Protein AF-A0A3D5EKZ2-F1 (afdb_monomer)

Mean predicted aligned error: 5.84 Å

Foldseek 3Di:
DQDWDKDWAKKWFDWPPDIDIDGDDPDDDDQDDDPPPCSVVVVQLVCVLQLHALVSRPDVCCVVTTFWMKIWMQTRNWIKIWIGGRDRPGQWIWIFRDDPVCVVVTHTQTAGSDQPDDGPNGHSQVVSCVSSVHDWDWAFPDPPDPPGDIDTDGPVD

Radius of gyration: 16.67 Å; Cα contacts (8 Å, |Δi|>4): 281; chains: 1; bounding box: 39×38×53 Å

Nearest PDB structures (foldseek):
  5h66-assembly1_A  TM=5.612E-01  e=6.211E-02  Bacillus subtilis subsp. subtilis str. 168
  5h67-assembly1_A  TM=4.669E-01  e=2.256E-02  Bacillus subtilis subsp. subtilis str. 168

pLDDT: mean 88.35, std 11.09, range [52.12, 98.62]

Secondary structure (DSSP, 8-state):
-----EEEEEEEEEESS-EEEEE--SS------STTSSHHHHHHHHHHHTT--GGG---HHHHHHEEEEEEEEEETTEEEEEEEESSTT--EEEEESS-GGGGGGSPPEEEESSTT---TT-BHHHHHHHHTT----EEES-SS-TTPPEEEPPTT-

Sequence (157 aa):
MNKIKMEFKKLIIVGVEREYRCTFESGLNLIWGDLDSGKSSILNLIDFALGGKFGDLDNDEIKLYGRSVVLEVSINQKVITLNRVLGDKVNLIKVYECSYANINDHYPLLCSASSEGQEPDGWVSDILLDYLDIPKVKLKQSKYKDDSNSSRLSFRD

Solvent-accessible surface area (backbone atoms only — not comparable to full-atom values): 9225 Å² total; per-residue (Å²): 130,86,77,74,46,76,42,69,40,34,44,34,38,39,34,83,90,52,74,49,78,47,78,48,66,93,77,92,76,86,87,81,77,62,90,90,67,52,66,68,52,55,57,40,49,53,42,32,56,67,38,45,62,50,86,69,56,91,47,68,64,54,70,73,40,39,46,27,40,33,40,27,31,36,39,68,94,43,46,33,20,32,39,25,58,61,50,83,88,55,54,59,31,36,40,30,88,34,51,73,93,48,51,91,84,49,81,57,46,44,12,6,37,45,88,84,49,82,36,90,63,35,32,43,35,60,56,54,26,56,66,54,74,45,85,90,50,72,44,61,75,40,97,85,46,92,88,40,62,65,48,67,67,50,74,89,109

Structure (mmCIF, N/CA/C/O backbone):
data_AF-A0A3D5EKZ2-F1
#
_entry.id   AF-A0A3D5EKZ2-F1
#
loop_
_atom_site.group_PDB
_atom_site.id
_atom_site.type_symbol
_atom_site.label_atom_id
_atom_site.label_alt_id
_atom_site.label_comp_id
_atom_site.label_asym_id
_atom_site.label_entity_id
_atom_site.label_seq_id
_atom_site.pdbx_PDB_ins_code
_atom_site.Cartn_x
_atom_site.Cartn_y
_atom_site.Cartn_z
_atom_site.occupancy
_atom_site.B_iso_or_equiv
_atom_site.auth_seq_id
_atom_site.auth_comp_id
_atom_site.auth_asym_id
_atom_site.auth_atom_id
_atom_site.pdbx_PDB_model_num
ATOM 1 N N . MET A 1 1 ? -13.265 -17.521 17.621 1.00 52.12 1 MET A N 1
ATOM 2 C CA . MET A 1 1 ? -12.776 -16.201 17.166 1.00 52.12 1 MET A CA 1
ATOM 3 C C . MET A 1 1 ? -12.236 -16.362 15.763 1.00 52.12 1 MET A C 1
ATOM 5 O O . MET A 1 1 ? -11.369 -17.209 15.576 1.00 52.12 1 MET A O 1
ATOM 9 N N . ASN A 1 2 ? -12.747 -15.604 14.791 1.00 59.41 2 ASN A N 1
ATOM 10 C CA . ASN A 1 2 ? -12.052 -15.484 13.512 1.00 59.41 2 ASN A CA 1
ATOM 11 C C . ASN A 1 2 ? -10.695 -14.832 13.777 1.00 59.41 2 ASN A C 1
ATOM 13 O O . ASN A 1 2 ? -10.603 -13.851 14.513 1.00 59.41 2 ASN A O 1
ATOM 17 N N . LYS A 1 3 ? -9.632 -15.422 13.236 1.00 77.38 3 LYS A N 1
ATOM 18 C CA . LYS A 1 3 ? -8.294 -14.852 13.346 1.00 77.38 3 LYS A CA 1
ATOM 19 C C . LYS A 1 3 ? -8.220 -13.671 12.382 1.00 77.38 3 LYS A C 1
ATOM 21 O O . LYS A 1 3 ? -8.226 -13.896 11.175 1.00 77.38 3 LYS A O 1
ATOM 26 N N . ILE A 1 4 ? -8.161 -12.452 12.920 1.00 87.12 4 ILE A N 1
ATOM 27 C CA . ILE A 1 4 ? -7.915 -11.234 12.140 1.00 87.12 4 ILE A CA 1
ATOM 28 C C . ILE A 1 4 ? -6.600 -11.426 11.385 1.00 87.12 4 ILE A C 1
ATOM 30 O O . ILE A 1 4 ? -5.577 -11.776 11.985 1.00 87.12 4 ILE A O 1
ATOM 34 N N . LYS A 1 5 ? -6.642 -11.279 10.061 1.00 91.75 5 LYS A N 1
ATOM 35 C CA . LYS A 1 5 ? -5.491 -11.564 9.207 1.00 91.75 5 LYS A CA 1
ATOM 36 C C . LYS A 1 5 ? -5.468 -10.646 7.995 1.00 91.75 5 LYS A C 1
ATOM 38 O O . LYS A 1 5 ? -6.464 -10.523 7.287 1.00 91.75 5 LYS A O 1
ATOM 43 N N . MET A 1 6 ? -4.292 -10.096 7.727 1.00 94.00 6 MET A N 1
ATOM 44 C CA . MET A 1 6 ? -3.948 -9.436 6.477 1.00 94.00 6 MET A CA 1
ATOM 45 C C . MET A 1 6 ? -2.747 -10.147 5.858 1.00 94.00 6 MET A C 1
ATOM 47 O O . MET A 1 6 ? -1.789 -10.478 6.555 1.00 94.00 6 MET A O 1
ATOM 51 N N . GLU A 1 7 ? -2.804 -10.399 4.557 1.00 95.62 7 GLU A N 1
ATOM 52 C CA . GLU A 1 7 ? -1.692 -10.926 3.771 1.00 95.62 7 GLU A CA 1
ATOM 53 C C . GLU A 1 7 ? -1.420 -9.997 2.596 1.00 95.62 7 GLU A C 1
ATOM 55 O O . GLU A 1 7 ? -2.323 -9.714 1.810 1.00 95.62 7 GLU A O 1
ATOM 60 N N . PHE A 1 8 ? -0.171 -9.575 2.429 1.00 97.06 8 PHE A N 1
ATOM 61 C CA . PHE A 1 8 ? 0.271 -8.959 1.183 1.00 97.06 8 PHE A CA 1
ATOM 62 C C . PHE A 1 8 ? 0.244 -10.008 0.068 1.00 97.06 8 PHE A C 1
ATOM 64 O O . PHE A 1 8 ? 0.589 -11.166 0.301 1.00 97.06 8 PHE A O 1
ATOM 71 N N . LYS A 1 9 ? -0.205 -9.619 -1.128 1.00 97.50 9 LYS A N 1
ATOM 72 C CA . LYS A 1 9 ? -0.252 -10.491 -2.311 1.00 97.50 9 LYS A CA 1
ATOM 73 C C . LYS A 1 9 ? 0.642 -9.966 -3.416 1.00 97.50 9 LYS A C 1
ATOM 75 O O . LYS A 1 9 ? 1.444 -10.721 -3.960 1.00 97.50 9 LYS A O 1
ATOM 80 N N . LYS A 1 10 ? 0.535 -8.674 -3.735 1.00 97.88 10 LYS A N 1
ATOM 81 C CA . LYS A 1 10 ? 1.352 -8.040 -4.774 1.00 97.88 10 LYS A CA 1
ATOM 82 C C . LYS A 1 10 ? 1.668 -6.595 -4.425 1.00 97.88 10 LYS A C 1
ATOM 84 O O . LYS A 1 10 ? 0.785 -5.865 -3.991 1.00 97.88 10 LYS A O 1
ATOM 89 N N . LEU A 1 11 ? 2.897 -6.184 -4.697 1.00 97.81 11 LEU A N 1
ATOM 90 C CA . LEU A 1 11 ? 3.302 -4.790 -4.805 1.00 97.81 11 LEU A CA 1
ATOM 91 C C . LEU A 1 11 ? 3.663 -4.518 -6.266 1.00 97.81 11 LEU A C 1
ATOM 93 O O . LEU A 1 11 ? 4.457 -5.252 -6.855 1.00 97.81 11 LEU A O 1
ATOM 97 N N . ILE A 1 12 ? 3.080 -3.482 -6.856 1.00 97.56 12 ILE A N 1
ATOM 98 C CA . ILE A 1 12 ? 3.304 -3.111 -8.251 1.00 97.56 12 ILE A CA 1
ATOM 99 C C . ILE A 1 12 ? 3.663 -1.633 -8.309 1.00 97.56 12 ILE A C 1
ATOM 101 O O . ILE A 1 12 ? 2.935 -0.790 -7.795 1.00 97.56 12 ILE A O 1
ATOM 105 N N . ILE A 1 13 ? 4.776 -1.315 -8.955 1.00 95.69 13 ILE A N 1
ATOM 106 C CA . ILE A 1 13 ? 5.150 0.056 -9.289 1.00 95.69 13 ILE A CA 1
ATOM 107 C C . ILE A 1 13 ? 4.781 0.255 -10.751 1.00 95.69 13 ILE A C 1
ATOM 109 O O . ILE A 1 13 ? 5.370 -0.371 -11.634 1.00 95.69 13 ILE A O 1
ATOM 113 N N . VAL A 1 14 ? 3.803 1.115 -11.005 1.00 95.75 14 VAL A N 1
ATOM 114 C CA . VAL A 1 14 ? 3.438 1.527 -12.359 1.00 95.75 14 VAL A CA 1
ATOM 115 C C . VAL A 1 14 ? 4.367 2.671 -12.738 1.00 95.75 14 VAL A C 1
ATOM 117 O O . VAL A 1 14 ? 4.266 3.770 -12.186 1.00 95.75 14 VAL A O 1
ATOM 120 N N . GLY A 1 15 ? 5.324 2.392 -13.620 1.00 92.50 15 GLY A N 1
ATOM 121 C CA . GLY A 1 15 ? 6.253 3.380 -14.154 1.00 92.50 15 GLY A CA 1
ATOM 122 C C . GLY A 1 15 ? 5.761 4.004 -15.459 1.00 92.50 15 GLY A C 1
ATOM 123 O O . GLY A 1 15 ? 4.681 3.691 -15.951 1.00 92.50 15 GLY A O 1
ATOM 124 N N . VAL A 1 16 ? 6.578 4.887 -16.038 1.00 88.44 16 VAL A N 1
ATOM 125 C CA . VAL A 1 16 ? 6.303 5.507 -17.351 1.00 88.44 16 VAL A CA 1
ATOM 126 C C . VAL A 1 16 ? 6.214 4.472 -18.472 1.00 88.44 16 VAL A C 1
ATOM 128 O O . VAL A 1 16 ? 5.306 4.536 -19.292 1.00 88.44 16 VAL A O 1
ATOM 131 N N . GLU A 1 17 ? 7.171 3.546 -18.518 1.00 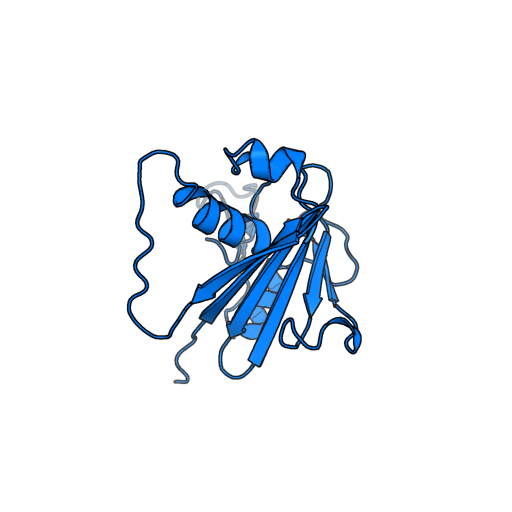88.06 17 GLU A N 1
ATOM 132 C CA . GLU A 1 17 ? 7.337 2.622 -19.650 1.00 88.06 17 GLU A CA 1
ATOM 133 C C . GLU A 1 17 ? 6.938 1.185 -19.317 1.00 88.06 17 GLU A C 1
ATOM 135 O O . GLU A 1 17 ? 6.619 0.401 -20.208 1.00 88.06 17 GLU A O 1
ATOM 140 N N . ARG A 1 18 ? 6.999 0.813 -18.035 1.00 91.75 18 ARG A N 1
ATOM 141 C CA . ARG A 1 18 ? 6.807 -0.565 -17.585 1.00 91.75 18 ARG A CA 1
ATOM 142 C C . ARG A 1 18 ? 6.275 -0.628 -16.164 1.00 91.75 18 ARG A C 1
ATOM 144 O O . ARG A 1 18 ? 6.392 0.324 -15.393 1.00 91.75 18 ARG A O 1
ATOM 151 N N . GLU A 1 19 ? 5.759 -1.796 -15.813 1.00 94.38 19 GLU A N 1
ATOM 152 C CA . GLU A 1 19 ? 5.421 -2.140 -14.439 1.00 94.38 19 GLU A CA 1
ATOM 153 C C . GLU A 1 19 ? 6.518 -3.001 -13.811 1.00 94.38 19 GLU A C 1
ATOM 155 O O . GLU A 1 19 ? 7.022 -3.936 -14.435 1.00 94.38 19 GLU A O 1
ATOM 160 N N . TYR A 1 20 ? 6.829 -2.731 -12.548 1.00 92.12 20 TYR A N 1
ATOM 161 C CA . TYR A 1 20 ? 7.679 -3.584 -11.720 1.00 92.12 20 TYR A CA 1
ATOM 162 C C . TYR A 1 20 ? 6.798 -4.286 -10.699 1.00 92.12 20 TYR A C 1
ATOM 164 O O . TYR A 1 20 ? 6.003 -3.634 -10.026 1.00 92.12 20 TYR A O 1
ATOM 172 N N . ARG A 1 21 ? 6.910 -5.611 -10.591 1.00 94.50 21 ARG A N 1
ATOM 173 C CA . ARG A 1 21 ? 6.002 -6.432 -9.782 1.00 94.50 21 ARG A CA 1
ATOM 174 C C . ARG A 1 21 ? 6.784 -7.262 -8.773 1.00 94.50 21 ARG A C 1
ATOM 176 O O . ARG A 1 21 ? 7.734 -7.946 -9.135 1.00 94.50 21 ARG A O 1
ATOM 183 N N . CYS A 1 22 ? 6.335 -7.235 -7.526 1.00 94.56 22 CYS A N 1
ATOM 184 C CA . CYS A 1 22 ? 6.774 -8.111 -6.450 1.00 94.56 22 CYS A CA 1
ATOM 185 C C . CYS A 1 22 ? 5.554 -8.887 -5.941 1.00 94.56 22 CYS A C 1
ATOM 187 O O . CYS A 1 22 ? 4.525 -8.289 -5.625 1.00 94.56 22 CYS A O 1
ATOM 189 N N . THR A 1 23 ? 5.643 -10.214 -5.910 1.00 96.31 23 THR A N 1
ATOM 190 C CA . THR A 1 23 ? 4.583 -11.102 -5.417 1.00 96.31 23 THR A CA 1
ATOM 191 C C . THR A 1 23 ? 4.973 -11.671 -4.061 1.00 96.31 23 THR A C 1
ATOM 193 O O . THR A 1 23 ? 6.142 -11.977 -3.830 1.00 96.31 23 THR A O 1
ATOM 196 N N . PHE A 1 24 ? 3.990 -11.825 -3.181 1.00 96.50 24 PHE A N 1
ATOM 197 C CA . PHE A 1 24 ? 4.174 -12.381 -1.847 1.00 96.50 24 PHE A CA 1
ATOM 198 C C . PHE A 1 24 ? 3.373 -13.670 -1.713 1.00 96.50 24 PHE A C 1
ATOM 200 O O . PHE A 1 24 ? 2.179 -13.710 -2.019 1.00 96.50 24 PHE A O 1
ATOM 207 N N . GLU A 1 25 ? 4.036 -14.707 -1.220 1.00 94.94 25 GLU A N 1
ATOM 208 C CA . GLU A 1 25 ? 3.433 -16.008 -0.961 1.00 94.94 25 GLU A CA 1
ATOM 209 C C . GLU A 1 25 ? 3.030 -16.138 0.510 1.00 94.94 25 GLU A C 1
ATOM 211 O O . GLU A 1 25 ? 3.514 -15.418 1.389 1.00 94.94 25 GLU A O 1
ATOM 216 N N . SER A 1 26 ? 2.145 -17.085 0.813 1.00 91.88 26 SER A N 1
ATOM 217 C CA . SER A 1 26 ? 1.858 -17.427 2.206 1.00 91.88 26 SER A CA 1
ATOM 218 C C . SER A 1 26 ? 3.081 -18.092 2.853 1.00 91.88 26 SER A C 1
ATOM 220 O O . SER A 1 26 ? 3.655 -19.028 2.304 1.00 91.88 26 SER A O 1
ATOM 222 N N . GLY A 1 27 ? 3.451 -17.643 4.056 1.00 93.19 27 GLY A N 1
ATOM 223 C CA . GLY A 1 27 ? 4.604 -18.164 4.796 1.00 93.19 27 GLY A CA 1
ATOM 224 C C . GLY A 1 27 ? 5.795 -17.204 4.792 1.00 93.19 27 GLY A C 1
ATOM 225 O O . GLY A 1 27 ? 5.622 -15.993 4.934 1.00 93.19 27 GLY A O 1
ATOM 226 N N . LEU A 1 28 ? 7.011 -17.750 4.698 1.00 94.00 28 LEU A N 1
ATOM 227 C CA . LEU A 1 28 ? 8.250 -16.972 4.749 1.00 94.00 28 LEU A CA 1
ATOM 228 C C . LEU A 1 28 ? 8.592 -16.408 3.366 1.00 94.00 28 LEU A C 1
ATOM 230 O O . LEU A 1 28 ? 8.866 -17.162 2.438 1.00 94.00 28 LEU A O 1
ATOM 234 N N . ASN A 1 29 ? 8.644 -15.080 3.264 1.00 94.00 29 ASN A N 1
ATOM 235 C CA . ASN A 1 29 ? 9.121 -14.372 2.079 1.00 94.00 29 ASN A CA 1
ATOM 236 C C . ASN A 1 29 ? 10.524 -13.822 2.365 1.00 94.00 29 ASN A C 1
ATOM 238 O O . ASN A 1 29 ? 10.712 -13.090 3.336 1.00 94.00 29 ASN A O 1
ATOM 242 N N . LEU A 1 30 ? 11.505 -14.176 1.532 1.00 92.62 30 LEU A N 1
ATOM 243 C CA . LEU A 1 30 ? 12.888 -13.707 1.648 1.00 92.62 30 LEU A CA 1
ATOM 244 C C . LEU A 1 30 ? 13.160 -12.647 0.576 1.00 92.62 30 LEU A C 1
ATOM 246 O O . LEU A 1 30 ? 13.184 -12.954 -0.613 1.00 92.62 30 LEU A O 1
ATOM 250 N N . ILE A 1 31 ? 13.383 -11.404 1.006 1.00 90.44 31 ILE A N 1
ATOM 251 C CA . ILE A 1 31 ? 13.805 -10.299 0.138 1.00 90.44 31 ILE A CA 1
ATOM 252 C C . ILE A 1 31 ? 15.315 -10.120 0.316 1.00 90.44 31 ILE A C 1
ATOM 254 O O . ILE A 1 31 ? 15.775 -9.662 1.361 1.00 90.44 31 ILE A O 1
ATOM 258 N N . TRP A 1 32 ? 16.091 -10.487 -0.700 1.00 90.19 32 TRP A N 1
ATOM 259 C CA . TRP A 1 32 ? 17.557 -10.478 -0.665 1.00 90.19 32 TRP A CA 1
ATOM 260 C C . TRP A 1 32 ? 18.164 -9.830 -1.917 1.00 90.19 32 TRP A C 1
ATOM 262 O O . TRP A 1 32 ? 17.472 -9.619 -2.911 1.00 90.19 32 TRP A O 1
ATOM 272 N N . GLY A 1 33 ? 19.444 -9.469 -1.850 1.00 86.81 33 GLY A N 1
ATOM 273 C CA . GLY A 1 33 ? 20.167 -8.771 -2.917 1.00 86.81 33 GLY A CA 1
ATOM 274 C C . GLY A 1 33 ? 21.257 -7.855 -2.364 1.00 86.81 33 GLY A C 1
ATOM 275 O O . GLY A 1 33 ? 21.320 -7.630 -1.150 1.00 86.81 33 GLY A O 1
ATOM 276 N N . ASP A 1 34 ? 22.079 -7.298 -3.247 1.00 86.69 34 ASP A N 1
ATOM 277 C CA . ASP A 1 34 ? 23.229 -6.455 -2.897 1.00 86.69 34 ASP A CA 1
ATOM 278 C C . ASP A 1 34 ? 22.837 -5.160 -2.182 1.00 86.69 34 ASP A C 1
ATOM 280 O O . ASP A 1 34 ? 21.687 -4.722 -2.234 1.00 86.69 34 ASP A O 1
ATOM 284 N N . LEU A 1 35 ? 23.779 -4.528 -1.479 1.00 80.88 35 LEU A N 1
ATOM 285 C CA . LEU A 1 35 ? 23.538 -3.202 -0.906 1.00 80.88 35 LEU A CA 1
ATOM 286 C C . LEU A 1 35 ? 23.008 -2.255 -1.99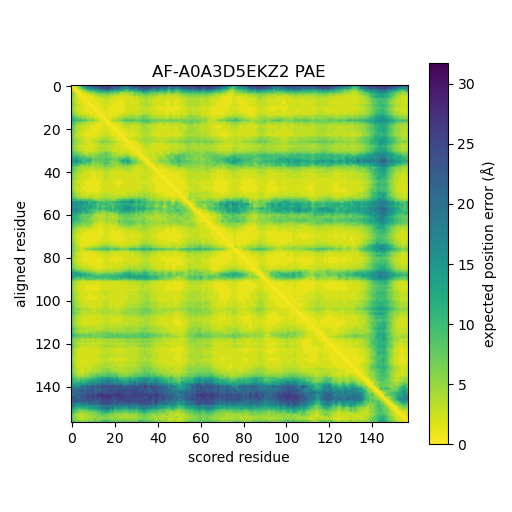8 1.00 80.88 35 LEU A C 1
ATOM 288 O O . LEU A 1 35 ? 23.474 -2.307 -3.129 1.00 80.88 35 LEU A O 1
ATOM 292 N N . ASP A 1 36 ? 22.013 -1.438 -1.648 1.00 76.62 36 ASP A N 1
ATOM 293 C CA . ASP A 1 36 ? 21.357 -0.490 -2.565 1.00 76.62 36 ASP A CA 1
ATOM 294 C C . ASP A 1 36 ? 20.511 -1.113 -3.702 1.00 76.62 36 ASP A C 1
ATOM 296 O O . ASP A 1 36 ? 20.054 -0.442 -4.617 1.00 76.62 36 ASP A O 1
ATOM 300 N N . SER A 1 37 ? 20.183 -2.408 -3.619 1.00 80.31 37 SER A N 1
ATOM 301 C CA . SER A 1 37 ? 19.331 -3.078 -4.618 1.00 80.31 37 SER A CA 1
ATOM 302 C C . SER A 1 37 ? 17.816 -2.802 -4.486 1.00 80.31 37 SER A C 1
ATOM 304 O O . SER A 1 37 ? 17.007 -3.587 -4.978 1.00 80.31 37 SER A O 1
ATOM 306 N N . GLY A 1 38 ? 17.396 -1.778 -3.731 1.00 79.75 38 GLY A N 1
ATOM 307 C CA . GLY A 1 38 ? 15.974 -1.430 -3.557 1.00 79.75 38 GLY A CA 1
ATOM 308 C C . GLY A 1 38 ? 15.152 -2.312 -2.597 1.00 79.75 38 GLY A C 1
ATOM 309 O O . GLY A 1 38 ? 13.926 -2.220 -2.568 1.00 79.75 38 GLY A O 1
ATOM 310 N N . LYS A 1 39 ? 15.785 -3.155 -1.766 1.00 89.00 39 LYS A N 1
ATOM 311 C CA . LYS A 1 39 ? 15.072 -4.017 -0.788 1.00 89.00 39 LYS A CA 1
ATOM 312 C C . LYS A 1 39 ? 14.233 -3.214 0.209 1.00 89.00 39 LYS A C 1
ATOM 314 O O . LYS A 1 39 ? 13.061 -3.517 0.408 1.00 89.00 39 LYS A O 1
ATOM 319 N N . SER A 1 40 ? 14.825 -2.181 0.813 1.00 88.19 40 SER A N 1
ATOM 320 C CA . SER A 1 40 ? 14.122 -1.287 1.744 1.00 88.19 40 SER A CA 1
ATOM 321 C C . SER A 1 40 ? 13.005 -0.519 1.041 1.00 88.19 40 SER A C 1
ATOM 323 O O . SER A 1 40 ? 11.958 -0.274 1.632 1.00 88.19 40 SER A O 1
ATOM 325 N N . SER A 1 41 ? 13.182 -0.215 -0.248 1.00 89.44 41 SER A N 1
ATOM 326 C CA . SER A 1 41 ? 12.169 0.462 -1.054 1.00 89.44 41 SER A CA 1
ATOM 327 C C . SER A 1 41 ? 10.878 -0.352 -1.155 1.00 89.44 41 SER A C 1
ATOM 329 O O . SER A 1 41 ? 9.810 0.243 -1.127 1.00 89.44 41 SER A O 1
ATOM 331 N N . ILE A 1 42 ? 10.938 -1.692 -1.186 1.00 91.56 42 ILE A N 1
ATOM 332 C CA . ILE A 1 42 ? 9.733 -2.543 -1.156 1.00 91.56 42 ILE A CA 1
ATOM 333 C C . ILE A 1 42 ? 8.920 -2.284 0.119 1.00 91.56 42 ILE A C 1
ATOM 335 O O . ILE A 1 42 ? 7.713 -2.062 0.040 1.00 91.56 42 ILE A O 1
ATOM 339 N N . LEU A 1 43 ? 9.569 -2.272 1.287 1.00 91.38 43 LEU A N 1
ATOM 340 C CA . LEU A 1 43 ? 8.889 -2.049 2.566 1.00 91.38 43 LEU A CA 1
ATOM 341 C C . LEU A 1 43 ? 8.356 -0.616 2.681 1.00 91.38 43 LEU A C 1
ATOM 343 O O . LEU A 1 43 ? 7.211 -0.424 3.086 1.00 91.38 43 LEU A O 1
ATOM 347 N N . ASN A 1 44 ? 9.136 0.376 2.247 1.00 92.12 44 ASN A N 1
ATOM 348 C CA . ASN A 1 44 ? 8.718 1.778 2.272 1.00 92.12 44 ASN A CA 1
ATOM 349 C C . ASN A 1 44 ? 7.553 2.041 1.304 1.00 92.12 44 ASN A C 1
ATOM 351 O O . ASN A 1 44 ? 6.676 2.846 1.593 1.00 92.12 44 ASN A O 1
ATOM 355 N N . LEU A 1 45 ? 7.501 1.345 0.164 1.00 94.56 45 LEU A N 1
ATOM 356 C CA . LEU A 1 45 ? 6.383 1.431 -0.777 1.00 94.56 45 LEU A CA 1
ATOM 357 C C . LEU A 1 45 ? 5.108 0.783 -0.233 1.00 94.56 45 LEU A C 1
ATOM 359 O O . LEU A 1 45 ? 4.021 1.312 -0.463 1.00 94.56 45 LEU A O 1
ATOM 363 N N . ILE A 1 46 ? 5.230 -0.337 0.488 1.00 95.56 46 ILE A N 1
ATOM 364 C CA . ILE A 1 46 ? 4.100 -0.942 1.206 1.00 95.56 46 ILE A CA 1
ATOM 365 C C . ILE A 1 46 ? 3.569 0.051 2.241 1.00 95.56 46 ILE A C 1
ATOM 367 O O . ILE A 1 46 ? 2.375 0.341 2.252 1.00 95.56 46 ILE A O 1
ATOM 371 N N . ASP A 1 47 ? 4.454 0.616 3.060 1.00 94.62 47 ASP A N 1
ATOM 372 C CA . ASP A 1 47 ? 4.094 1.617 4.060 1.00 94.62 47 ASP A CA 1
ATOM 373 C C . ASP A 1 47 ? 3.421 2.847 3.426 1.00 94.62 47 ASP A C 1
ATOM 375 O O . ASP A 1 47 ? 2.336 3.260 3.844 1.00 94.62 47 ASP A O 1
ATOM 379 N N . PHE A 1 48 ? 3.989 3.368 2.335 1.00 94.62 48 PHE A N 1
ATOM 380 C CA . PHE A 1 48 ? 3.421 4.469 1.561 1.00 94.62 48 PHE A CA 1
ATOM 381 C C . PHE A 1 48 ? 2.020 4.147 1.018 1.00 94.62 48 PHE A C 1
ATOM 383 O O . PHE A 1 48 ? 1.108 4.969 1.145 1.00 94.62 48 PHE A O 1
ATOM 390 N N . ALA A 1 49 ? 1.803 2.953 0.463 1.00 95.88 49 ALA A N 1
ATOM 391 C CA . ALA A 1 49 ? 0.491 2.530 -0.030 1.00 95.88 49 ALA A CA 1
ATOM 392 C C . ALA A 1 49 ? -0.565 2.435 1.090 1.00 95.88 49 ALA A C 1
ATOM 394 O O . ALA A 1 49 ? -1.745 2.663 0.832 1.00 95.88 49 ALA A O 1
ATOM 395 N N . LEU A 1 50 ? -0.145 2.161 2.330 1.00 95.62 50 LEU A N 1
ATOM 396 C CA . LEU A 1 50 ? -1.005 2.065 3.518 1.00 95.62 50 LEU A CA 1
ATOM 397 C C . LEU A 1 50 ? -1.268 3.411 4.218 1.00 95.62 50 LEU A C 1
ATOM 399 O O . LEU A 1 50 ? -1.941 3.445 5.247 1.00 95.62 50 LEU A O 1
ATOM 403 N N . GLY A 1 51 ? -0.747 4.519 3.686 1.00 93.31 51 GLY A N 1
ATOM 404 C CA . GLY A 1 51 ? -0.909 5.859 4.265 1.00 93.31 51 GLY A CA 1
ATOM 405 C C . GLY A 1 51 ? 0.389 6.509 4.757 1.00 93.31 51 GLY A C 1
ATOM 406 O O . GLY A 1 51 ? 0.345 7.583 5.354 1.00 93.31 51 GLY A O 1
ATOM 407 N N . GLY A 1 52 ? 1.543 5.884 4.499 1.00 91.94 52 GLY A N 1
ATOM 408 C CA . GLY A 1 52 ? 2.890 6.434 4.697 1.00 91.94 52 GLY A CA 1
ATOM 409 C C . GLY A 1 52 ? 3.151 7.748 3.977 1.00 91.94 52 GLY A C 1
ATOM 410 O O . GLY A 1 52 ? 2.391 8.163 3.096 1.00 91.94 52 GLY A O 1
ATOM 411 N N . LYS A 1 53 ? 4.230 8.437 4.349 1.00 88.44 53 LYS A N 1
ATOM 412 C CA . LYS A 1 53 ? 4.651 9.657 3.652 1.00 88.44 53 LYS A CA 1
ATOM 413 C C . LYS A 1 53 ? 5.583 9.288 2.504 1.00 88.44 53 LYS A C 1
ATOM 415 O O . LYS A 1 53 ? 6.346 8.336 2.589 1.00 88.44 53 LYS A O 1
ATOM 420 N N . PHE A 1 54 ? 5.515 10.050 1.415 1.00 81.06 54 PHE A N 1
ATOM 421 C CA . PHE A 1 54 ? 6.369 9.801 0.254 1.00 81.06 54 PHE A CA 1
ATOM 422 C C . PHE A 1 54 ? 7.845 10.117 0.550 1.00 81.06 54 PHE A C 1
ATOM 424 O O . PHE A 1 54 ? 8.719 9.417 0.053 1.00 81.06 54 PHE A O 1
ATOM 431 N N . GLY A 1 55 ? 8.125 11.091 1.424 1.00 71.25 55 GLY A N 1
ATOM 432 C CA . GLY A 1 55 ? 9.484 11.429 1.868 1.00 71.25 55 GLY A CA 1
ATOM 433 C C . GLY A 1 55 ? 10.277 10.283 2.514 1.00 71.25 55 GLY A C 1
ATOM 434 O O . GLY A 1 55 ? 11.501 10.359 2.550 1.00 71.25 55 GLY A O 1
ATOM 435 N N . ASP A 1 56 ? 9.615 9.209 2.951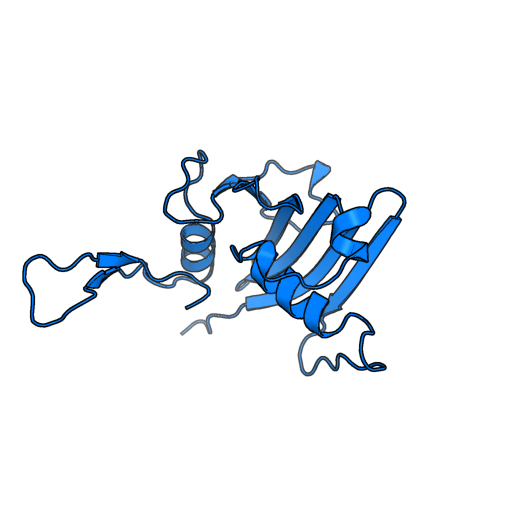 1.00 68.44 56 ASP A N 1
ATOM 436 C CA . ASP A 1 56 ? 10.272 8.006 3.480 1.00 68.44 56 ASP A CA 1
ATOM 437 C C . ASP A 1 56 ? 10.827 7.099 2.352 1.00 68.44 56 ASP A C 1
ATOM 439 O O . ASP A 1 56 ? 11.518 6.107 2.599 1.00 68.44 56 ASP A O 1
ATOM 443 N N . LEU A 1 57 ? 10.550 7.424 1.082 1.00 72.75 57 LEU A N 1
ATOM 444 C CA . LEU A 1 57 ? 11.101 6.741 -0.086 1.00 72.75 57 LEU A CA 1
ATOM 445 C C . LEU A 1 57 ? 12.461 7.342 -0.454 1.00 72.75 57 LEU A C 1
ATOM 447 O O . LEU A 1 57 ? 12.556 8.368 -1.129 1.00 72.75 57 LEU A O 1
ATOM 451 N N . ASP A 1 58 ? 13.530 6.665 -0.050 1.00 67.31 58 ASP A N 1
ATOM 452 C CA . ASP A 1 58 ? 14.903 7.013 -0.421 1.00 67.31 58 ASP A CA 1
ATOM 453 C C . ASP A 1 58 ? 15.354 6.208 -1.651 1.00 67.31 58 ASP A C 1
ATOM 455 O O . ASP A 1 58 ? 16.130 5.261 -1.559 1.00 67.31 58 ASP A O 1
ATOM 459 N N . ASN A 1 59 ? 14.741 6.484 -2.808 1.00 75.38 59 ASN A N 1
ATOM 460 C CA . ASN A 1 59 ? 15.127 5.875 -4.082 1.00 75.38 59 ASN A CA 1
ATOM 461 C C . ASN A 1 59 ? 14.825 6.826 -5.251 1.00 75.38 59 ASN A C 1
ATOM 463 O O . ASN A 1 59 ? 13.661 7.096 -5.567 1.00 75.38 59 ASN A O 1
ATOM 467 N N . ASP A 1 60 ? 15.878 7.332 -5.889 1.00 76.50 60 ASP A N 1
ATOM 468 C CA . ASP A 1 60 ? 15.774 8.320 -6.967 1.00 76.50 60 ASP A CA 1
ATOM 469 C C . ASP A 1 60 ? 15.114 7.761 -8.233 1.00 76.50 60 ASP A C 1
ATOM 471 O O . ASP A 1 60 ? 14.386 8.480 -8.918 1.00 76.50 60 ASP A O 1
ATOM 475 N N . GLU A 1 61 ? 15.284 6.471 -8.525 1.00 78.81 61 GLU A N 1
ATOM 476 C CA . GLU A 1 61 ? 14.678 5.829 -9.695 1.00 78.81 61 GLU A CA 1
ATOM 477 C C . GLU A 1 61 ? 13.147 5.803 -9.579 1.00 78.81 61 GLU A C 1
ATOM 479 O O . GLU A 1 61 ? 12.436 6.174 -10.517 1.00 78.81 61 GLU A O 1
ATOM 484 N N . ILE A 1 62 ? 12.626 5.455 -8.398 1.00 82.31 62 ILE A N 1
ATOM 485 C CA . ILE A 1 62 ? 11.183 5.483 -8.119 1.00 82.31 62 ILE A CA 1
ATOM 486 C C . ILE A 1 62 ? 10.645 6.914 -8.219 1.00 82.31 62 ILE A C 1
ATOM 488 O O . ILE A 1 62 ? 9.568 7.118 -8.779 1.00 82.31 62 ILE A O 1
ATOM 492 N N . LYS A 1 63 ? 11.388 7.908 -7.716 1.00 79.12 63 LYS A N 1
ATOM 493 C CA . LYS A 1 63 ? 10.997 9.325 -7.797 1.00 79.12 63 LYS A CA 1
ATOM 494 C C . LYS A 1 63 ? 10.945 9.838 -9.237 1.00 79.12 63 LYS A C 1
ATOM 496 O O . LYS A 1 63 ? 10.073 10.640 -9.562 1.00 79.12 63 LYS A O 1
ATOM 501 N N . LEU A 1 64 ? 11.867 9.391 -10.089 1.00 81.12 64 LEU A N 1
ATOM 502 C CA . LEU A 1 64 ? 11.980 9.845 -11.477 1.00 81.12 64 LEU A CA 1
ATOM 503 C C . LEU A 1 64 ? 10.980 9.154 -12.410 1.00 81.12 64 LEU A C 1
ATOM 505 O O . LEU A 1 64 ? 10.368 9.812 -13.255 1.00 81.12 64 LEU A O 1
ATOM 509 N N . TYR A 1 65 ? 10.807 7.839 -12.270 1.00 86.25 65 TYR A N 1
ATOM 510 C CA . TYR A 1 65 ? 10.082 7.025 -13.252 1.00 86.25 65 TYR A CA 1
ATOM 511 C C . TYR A 1 65 ? 8.772 6.434 -12.735 1.00 86.25 65 TYR A C 1
ATOM 513 O O . TYR A 1 65 ? 7.928 6.037 -13.545 1.00 86.25 65 TYR A O 1
ATOM 521 N N . GLY A 1 66 ? 8.576 6.378 -11.418 1.00 89.69 66 GLY A N 1
ATOM 522 C CA . GLY A 1 66 ? 7.357 5.875 -10.801 1.00 89.69 66 GLY A CA 1
ATOM 523 C C . GLY A 1 66 ? 6.186 6.847 -10.953 1.00 89.69 66 GLY A C 1
ATOM 524 O O . GLY A 1 66 ? 6.327 8.059 -10.805 1.00 89.69 66 GLY A O 1
ATOM 525 N N . ARG A 1 67 ? 4.998 6.315 -11.248 1.00 93.81 67 ARG A N 1
ATOM 526 C CA . ARG A 1 67 ? 3.747 7.085 -11.356 1.00 93.81 67 ARG A CA 1
ATOM 527 C C . ARG A 1 67 ? 2.779 6.746 -10.244 1.00 93.81 67 ARG A C 1
ATOM 529 O O . ARG A 1 67 ? 2.226 7.645 -9.617 1.00 93.81 67 ARG A O 1
ATOM 536 N N . SER A 1 68 ? 2.609 5.465 -9.960 1.00 95.56 68 SER A N 1
ATOM 537 C CA . SER A 1 68 ? 1.799 5.010 -8.838 1.00 95.56 68 SER A CA 1
ATOM 538 C C . SER A 1 68 ? 2.334 3.715 -8.260 1.00 95.56 68 SER A C 1
ATOM 540 O O . SER A 1 68 ? 2.945 2.908 -8.962 1.00 95.56 68 SER A O 1
ATOM 542 N N . VAL A 1 69 ? 2.065 3.512 -6.978 1.00 96.62 69 VAL A N 1
ATOM 543 C CA . VAL A 1 69 ? 2.213 2.226 -6.313 1.00 96.62 69 VAL A CA 1
ATOM 544 C C . VAL A 1 69 ? 0.843 1.580 -6.179 1.00 96.62 69 VAL A C 1
ATOM 546 O O . VAL A 1 69 ? -0.149 2.242 -5.870 1.00 96.62 69 VAL A O 1
ATOM 549 N N . VAL A 1 70 ? 0.797 0.277 -6.407 1.00 98.44 70 VAL A N 1
ATOM 550 C CA . VAL A 1 70 ? -0.380 -0.549 -6.202 1.00 98.44 70 VAL A CA 1
ATOM 551 C C . VAL A 1 70 ? -0.033 -1.661 -5.225 1.00 98.44 70 VAL A C 1
ATOM 553 O O . VAL A 1 70 ? 0.945 -2.381 -5.421 1.00 98.44 70 VAL A O 1
ATOM 556 N N . LEU A 1 71 ? -0.836 -1.804 -4.179 1.00 98.62 71 LEU A N 1
ATOM 557 C CA . LEU A 1 71 ? -0.704 -2.842 -3.169 1.00 98.62 71 LEU A CA 1
ATOM 558 C C . LEU A 1 71 ? -1.981 -3.686 -3.143 1.00 98.62 71 LEU A C 1
ATOM 560 O O . LEU A 1 71 ? -3.041 -3.208 -2.750 1.00 98.62 71 LEU A O 1
ATOM 564 N N . GLU A 1 72 ? -1.873 -4.944 -3.556 1.00 98.62 72 GLU A N 1
ATOM 565 C CA . GLU A 1 72 ? -2.940 -5.939 -3.446 1.00 98.62 72 GLU A CA 1
ATOM 566 C C . GLU A 1 72 ? -2.743 -6.742 -2.161 1.00 98.62 72 GLU A C 1
ATOM 568 O O . GLU A 1 72 ? -1.665 -7.299 -1.915 1.00 98.62 72 GLU A O 1
ATOM 573 N N . VAL A 1 73 ? -3.792 -6.816 -1.347 1.00 97.94 73 VAL A N 1
ATOM 574 C CA . VAL A 1 73 ? -3.800 -7.514 -0.060 1.00 97.94 73 VAL A CA 1
ATOM 575 C C . VAL A 1 73 ? -5.056 -8.367 0.069 1.00 97.94 73 VAL A C 1
ATOM 577 O O . VAL A 1 73 ? -6.117 -8.048 -0.463 1.00 97.94 73 VAL A O 1
ATOM 580 N N . SER A 1 74 ? -4.938 -9.456 0.817 1.00 96.38 74 SER A N 1
ATOM 581 C CA . SER A 1 74 ? -6.076 -10.230 1.297 1.00 96.38 74 SER A CA 1
ATOM 582 C C . SER A 1 74 ? -6.313 -9.871 2.754 1.00 96.38 74 SER A C 1
ATOM 584 O O . SER A 1 74 ? -5.446 -10.122 3.590 1.00 96.38 74 SER A O 1
ATOM 586 N N . ILE A 1 75 ? -7.476 -9.312 3.069 1.00 94.31 75 ILE A N 1
ATOM 587 C CA . ILE A 1 75 ? -7.906 -9.035 4.438 1.00 94.31 75 ILE A CA 1
ATOM 588 C C . ILE A 1 75 ? -9.067 -9.966 4.756 1.00 94.31 75 ILE A C 1
ATOM 590 O O . ILE A 1 75 ? -10.122 -9.917 4.122 1.00 94.31 75 ILE A O 1
ATOM 594 N N . ASN A 1 76 ? -8.865 -10.847 5.733 1.00 88.69 76 ASN A N 1
ATOM 595 C CA . ASN A 1 76 ? -9.786 -11.936 6.036 1.00 88.69 76 ASN A CA 1
ATOM 596 C C . ASN A 1 76 ? -10.077 -12.776 4.770 1.00 88.69 76 ASN A C 1
ATOM 598 O O . ASN A 1 76 ? -9.178 -13.460 4.284 1.00 88.69 76 ASN A O 1
ATOM 602 N N . GLN A 1 77 ? -11.299 -12.731 4.228 1.00 82.94 77 GLN A N 1
ATOM 603 C CA . GLN A 1 77 ? -11.693 -13.439 2.993 1.00 82.94 77 GLN A CA 1
ATOM 604 C C . GLN A 1 77 ? -11.899 -12.495 1.794 1.00 82.94 77 GLN A C 1
ATOM 606 O O . GLN A 1 77 ? -12.391 -12.923 0.752 1.00 82.94 77 GLN A O 1
ATOM 611 N N . LYS A 1 78 ? -11.556 -11.210 1.936 1.00 92.44 78 LYS A N 1
ATOM 612 C CA . LYS A 1 78 ? -11.710 -10.195 0.891 1.00 92.44 78 LYS A CA 1
ATOM 613 C C . LYS A 1 78 ? -10.356 -9.834 0.295 1.00 92.44 78 LYS A C 1
ATOM 615 O O . LYS A 1 78 ? -9.375 -9.694 1.020 1.00 92.44 78 LYS A O 1
ATOM 620 N N . VAL A 1 79 ? -10.322 -9.640 -1.018 1.00 96.69 79 VAL A N 1
ATOM 621 C CA . VAL A 1 79 ? -9.168 -9.064 -1.713 1.00 96.69 79 VAL A CA 1
ATOM 622 C C . VAL A 1 79 ? -9.455 -7.593 -1.948 1.00 96.69 79 VAL A C 1
ATOM 624 O O . VAL A 1 79 ? -10.504 -7.257 -2.495 1.00 96.69 79 VAL A O 1
ATOM 627 N N . ILE A 1 80 ? -8.523 -6.739 -1.543 1.00 97.69 80 ILE A N 1
ATOM 628 C CA . ILE A 1 80 ? -8.574 -5.311 -1.837 1.00 97.69 80 ILE A CA 1
ATOM 629 C C . ILE A 1 80 ? -7.275 -4.872 -2.511 1.00 97.69 80 ILE A C 1
ATOM 631 O O . ILE A 1 80 ? -6.204 -5.437 -2.272 1.00 97.69 80 ILE A O 1
ATOM 635 N N . THR A 1 81 ? -7.375 -3.839 -3.337 1.00 98.62 81 THR A N 1
ATOM 636 C CA . THR A 1 81 ? -6.242 -3.225 -4.024 1.00 98.62 81 THR A CA 1
ATOM 637 C C . THR A 1 81 ? -6.191 -1.739 -3.696 1.00 98.62 81 THR A C 1
ATOM 639 O O . THR A 1 81 ? -7.121 -0.996 -3.997 1.00 98.62 81 THR A O 1
ATOM 642 N N . LEU A 1 82 ? -5.091 -1.299 -3.093 1.00 98.56 82 LEU A N 1
ATOM 643 C CA . LEU A 1 82 ? -4.789 0.107 -2.843 1.00 98.56 82 LEU A CA 1
ATOM 644 C C . LEU A 1 82 ? -3.964 0.640 -4.012 1.00 98.56 82 LEU A C 1
ATOM 646 O O . LEU A 1 82 ? -2.957 0.035 -4.364 1.00 98.56 82 LEU A O 1
ATOM 650 N N . ASN A 1 83 ? -4.355 1.763 -4.605 1.00 98.19 83 ASN A N 1
ATOM 651 C CA . ASN A 1 83 ? -3.591 2.448 -5.645 1.00 98.19 83 ASN A CA 1
ATOM 652 C C . ASN A 1 83 ? -3.352 3.902 -5.231 1.00 98.19 83 ASN A C 1
ATOM 654 O O . ASN A 1 83 ? -4.299 4.658 -4.998 1.00 98.19 83 ASN A O 1
ATOM 658 N N . ARG A 1 84 ? -2.080 4.292 -5.158 1.00 96.56 84 ARG A N 1
ATOM 659 C CA . ARG A 1 84 ? -1.653 5.623 -4.738 1.00 96.56 84 ARG A CA 1
ATOM 660 C C . ARG A 1 84 ? -0.640 6.199 -5.717 1.00 96.56 84 ARG A C 1
ATOM 662 O O . ARG A 1 84 ? 0.352 5.554 -6.049 1.00 96.56 84 ARG A O 1
ATOM 669 N N . VAL A 1 85 ? -0.861 7.440 -6.143 1.00 94.38 85 VAL A N 1
ATOM 670 C CA . VAL A 1 85 ? 0.101 8.183 -6.970 1.00 94.38 85 VAL A CA 1
ATOM 671 C C . VAL A 1 85 ? 1.376 8.441 -6.166 1.00 94.38 85 VAL A C 1
ATOM 673 O O . VAL A 1 85 ? 1.312 8.824 -4.999 1.00 94.38 85 VAL A O 1
ATOM 676 N N . LEU A 1 86 ? 2.532 8.231 -6.791 1.00 91.75 86 LEU A N 1
ATOM 677 C CA . LEU A 1 86 ? 3.831 8.525 -6.194 1.00 91.75 86 LEU A CA 1
ATOM 678 C C . LEU A 1 86 ? 4.073 10.042 -6.224 1.00 91.75 86 LEU A C 1
ATOM 680 O O . LEU A 1 86 ? 4.061 10.661 -7.287 1.00 91.75 86 LEU A O 1
ATOM 684 N N . GLY A 1 87 ? 4.262 10.638 -5.046 1.00 86.00 87 GLY A N 1
ATOM 685 C CA . GLY A 1 87 ? 4.594 12.051 -4.871 1.00 86.00 87 GLY A CA 1
ATOM 686 C C . GLY A 1 87 ? 4.056 12.646 -3.566 1.00 86.00 87 GLY A C 1
ATOM 687 O O . GLY A 1 87 ? 3.089 12.157 -2.987 1.00 86.00 87 GLY A O 1
ATOM 688 N N . ASP A 1 88 ? 4.662 13.748 -3.119 1.00 77.94 88 ASP A N 1
ATOM 689 C CA . ASP A 1 88 ? 4.355 14.379 -1.822 1.00 77.94 88 ASP A CA 1
ATOM 690 C C . ASP A 1 88 ? 3.053 15.192 -1.795 1.00 77.94 88 ASP A C 1
ATOM 692 O O . ASP A 1 88 ? 2.523 15.497 -0.730 1.00 77.94 88 ASP A O 1
ATOM 696 N N . LYS A 1 89 ? 2.535 15.582 -2.965 1.00 78.81 89 LYS A N 1
ATOM 697 C CA . LYS A 1 89 ? 1.383 16.496 -3.077 1.00 78.81 89 LYS A CA 1
ATOM 698 C C . LYS A 1 89 ? 0.037 15.782 -3.177 1.00 78.81 89 LYS A C 1
ATOM 700 O O . LYS A 1 89 ? -0.988 16.450 -3.283 1.00 78.81 89 LYS A O 1
ATOM 705 N N . VAL A 1 90 ? 0.030 14.449 -3.184 1.00 81.38 90 VAL A N 1
ATOM 706 C CA . VAL A 1 90 ? -1.183 13.655 -3.399 1.00 81.38 90 VAL A CA 1
ATOM 707 C C . VAL A 1 90 ? -1.521 12.873 -2.135 1.00 81.38 90 VAL A C 1
ATOM 709 O O . VAL A 1 90 ? -0.830 11.929 -1.747 1.00 81.38 90 VAL A O 1
ATOM 712 N N . ASN A 1 91 ? -2.618 13.277 -1.494 1.00 88.00 91 ASN A N 1
ATOM 713 C CA . ASN A 1 91 ? -3.157 12.595 -0.318 1.00 88.00 91 ASN A CA 1
ATOM 714 C C . ASN A 1 91 ? -4.180 11.507 -0.681 1.00 88.00 91 ASN A C 1
ATOM 716 O O . ASN A 1 91 ? -4.618 10.777 0.197 1.00 88.00 91 ASN A O 1
ATOM 720 N N . LEU A 1 92 ? -4.559 11.390 -1.954 1.00 95.88 92 LEU A N 1
ATOM 721 C CA . LEU A 1 92 ? -5.566 10.443 -2.419 1.00 95.88 92 LEU A CA 1
ATOM 722 C C . LEU A 1 92 ? -5.003 9.018 -2.545 1.00 95.88 92 LEU A C 1
ATOM 724 O O . LEU A 1 92 ? -3.982 8.791 -3.199 1.00 95.88 92 LEU A O 1
ATOM 728 N N . ILE A 1 93 ? -5.737 8.057 -1.992 1.00 97.88 93 ILE A N 1
ATOM 729 C CA . ILE A 1 93 ? -5.572 6.615 -2.157 1.00 97.88 93 ILE A CA 1
ATOM 730 C C . ILE A 1 93 ? -6.881 6.060 -2.705 1.00 97.88 93 ILE A C 1
ATOM 732 O O . ILE A 1 93 ? -7.939 6.208 -2.097 1.00 97.88 93 ILE A O 1
ATOM 736 N N . LYS A 1 94 ? -6.803 5.392 -3.853 1.00 98.44 94 LYS A N 1
ATOM 737 C CA . LYS A 1 94 ? -7.926 4.645 -4.415 1.00 98.44 94 LYS A CA 1
ATOM 738 C C . LYS A 1 94 ? -7.954 3.253 -3.799 1.00 98.44 94 LYS A C 1
ATOM 740 O O . LYS A 1 94 ? -6.948 2.549 -3.864 1.00 98.44 94 LYS A O 1
ATOM 745 N N . VAL A 1 95 ? -9.088 2.847 -3.240 1.00 98.31 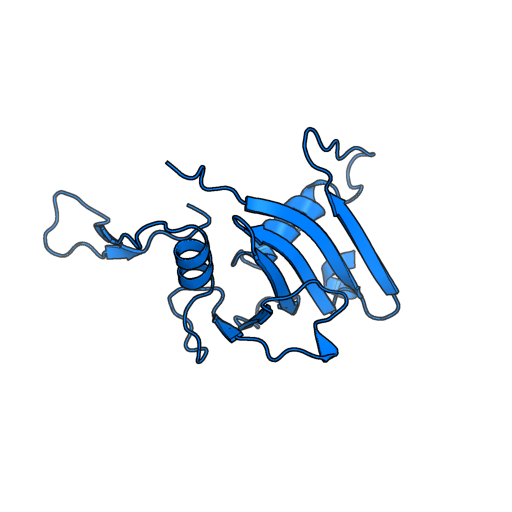95 VAL A N 1
ATOM 746 C CA . VAL A 1 95 ? -9.288 1.515 -2.655 1.00 98.31 95 VAL A CA 1
ATOM 747 C C . VAL A 1 95 ? -10.300 0.754 -3.499 1.00 98.31 95 VAL A C 1
ATOM 749 O O . VAL A 1 95 ? -11.458 1.144 -3.589 1.00 98.31 95 VAL A O 1
ATOM 752 N N . TYR A 1 96 ? -9.866 -0.331 -4.126 1.00 98.31 96 TYR A N 1
ATOM 753 C CA . TYR A 1 96 ? -10.710 -1.205 -4.935 1.00 98.31 96 TYR A CA 1
ATOM 754 C C . TYR A 1 96 ? -11.021 -2.485 -4.159 1.00 98.31 96 TYR A C 1
ATOM 756 O O . TYR A 1 96 ? -10.104 -3.134 -3.657 1.00 98.31 96 TYR A O 1
ATOM 764 N N . GLU A 1 97 ? -12.285 -2.905 -4.124 1.00 96.50 97 GLU A N 1
ATOM 765 C CA . GLU A 1 97 ? -12.702 -4.202 -3.561 1.00 96.50 97 GLU A CA 1
ATOM 766 C C . GLU A 1 97 ? -12.509 -5.360 -4.558 1.00 96.50 97 GLU A C 1
ATOM 768 O O . GLU A 1 97 ? -13.404 -6.168 -4.800 1.00 96.50 97 GLU A O 1
ATOM 773 N N . CYS A 1 98 ? -11.341 -5.427 -5.193 1.00 97.69 98 CYS A N 1
ATOM 774 C CA . CYS A 1 98 ? -10.999 -6.482 -6.138 1.00 97.69 98 CYS A CA 1
ATOM 775 C C . CYS A 1 98 ? -9.481 -6.687 -6.214 1.00 97.69 98 CYS A C 1
ATOM 777 O O . CYS A 1 98 ? -8.697 -5.910 -5.666 1.00 97.69 98 CYS A O 1
ATOM 779 N N . SER A 1 99 ? -9.050 -7.723 -6.936 1.00 97.94 99 SER A N 1
ATOM 780 C CA . SER A 1 99 ? -7.647 -7.885 -7.337 1.00 97.94 99 SER A CA 1
ATOM 781 C C . SER A 1 99 ? -7.228 -6.836 -8.370 1.00 97.94 99 SER A C 1
ATOM 783 O O . SER A 1 99 ? -8.071 -6.367 -9.139 1.00 97.94 99 SER A O 1
ATOM 785 N N . TYR A 1 100 ? -5.922 -6.584 -8.497 1.00 97.50 100 TYR A N 1
ATOM 786 C CA . TYR A 1 100 ? -5.352 -5.659 -9.482 1.00 97.50 100 TYR A CA 1
ATOM 787 C C . TYR A 1 100 ? -5.801 -5.964 -10.916 1.00 97.50 100 TYR A C 1
ATOM 789 O O . TYR A 1 100 ? -6.036 -5.055 -11.699 1.00 97.50 100 TYR A O 1
ATOM 797 N N . ALA A 1 101 ? -5.980 -7.243 -11.258 1.00 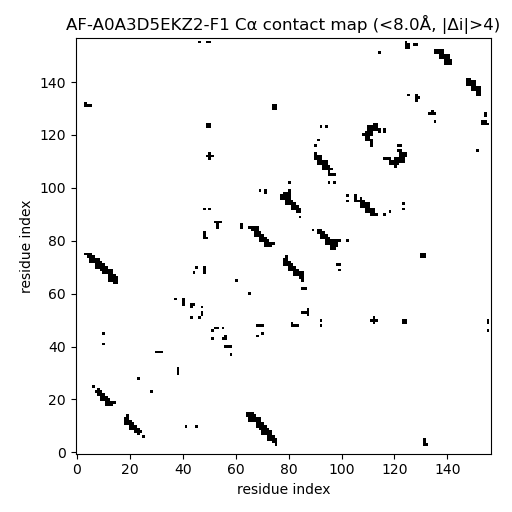96.94 101 ALA A N 1
ATOM 798 C CA .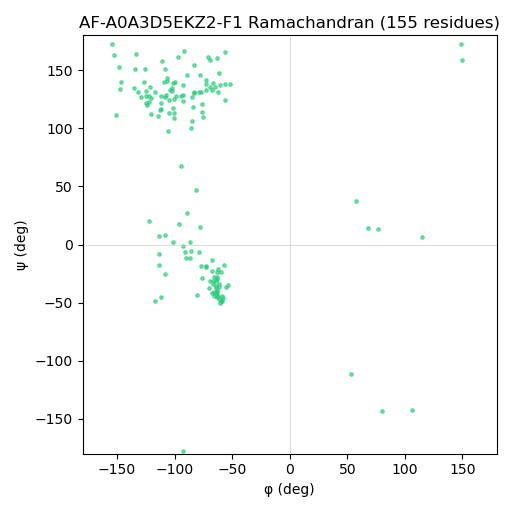 ALA A 1 101 ? -6.396 -7.654 -12.598 1.00 96.94 101 ALA A CA 1
ATOM 799 C C . ALA A 1 101 ? -7.761 -7.086 -13.032 1.00 96.94 101 ALA A C 1
ATOM 801 O O . ALA A 1 101 ? -8.000 -6.953 -14.226 1.00 96.94 101 ALA A O 1
ATOM 802 N N . ASN A 1 102 ? -8.624 -6.726 -12.076 1.00 97.56 102 ASN A N 1
ATOM 803 C CA . ASN A 1 102 ? -10.017 -6.358 -12.334 1.00 97.56 102 ASN A CA 1
ATOM 804 C C . ASN A 1 102 ? -10.310 -4.881 -12.024 1.00 97.56 102 ASN A C 1
ATOM 806 O O . ASN A 1 102 ? -11.469 -4.474 -12.049 1.00 97.56 102 ASN A O 1
ATOM 810 N N . ILE A 1 103 ? -9.297 -4.060 -11.713 1.00 96.62 103 ILE A N 1
ATOM 811 C CA . ILE A 1 103 ? -9.517 -2.669 -11.263 1.00 96.62 103 ILE A CA 1
ATOM 812 C C . ILE A 1 103 ? -10.188 -1.786 -12.320 1.00 96.62 103 ILE A C 1
ATOM 814 O O . ILE A 1 103 ? -10.814 -0.795 -11.967 1.00 96.62 103 ILE A O 1
ATOM 818 N N . ASN A 1 104 ? -10.068 -2.135 -13.605 1.00 96.12 104 ASN A N 1
ATOM 819 C CA . ASN A 1 104 ? -10.695 -1.386 -14.697 1.00 96.12 104 ASN A CA 1
ATOM 820 C C . ASN A 1 104 ? -12.216 -1.590 -14.751 1.00 96.12 104 ASN A C 1
ATOM 822 O O . ASN A 1 104 ? -12.917 -0.752 -15.310 1.00 96.12 104 ASN A O 1
ATOM 826 N N . ASP A 1 105 ? -12.714 -2.661 -14.131 1.00 96.44 105 ASP A N 1
ATOM 827 C CA . ASP A 1 105 ? -14.135 -3.017 -14.091 1.00 96.44 105 ASP A CA 1
ATOM 828 C C . ASP A 1 105 ? -14.797 -2.636 -12.755 1.00 96.44 105 ASP A C 1
ATOM 830 O O . ASP A 1 105 ? -15.970 -2.930 -12.533 1.00 96.44 105 ASP A O 1
ATOM 834 N N . HIS A 1 106 ? -14.048 -2.008 -11.841 1.00 95.88 106 HIS A N 1
ATOM 835 C CA . HIS A 1 106 ? -14.500 -1.689 -10.489 1.00 95.88 106 HIS A CA 1
ATOM 836 C C . HIS A 1 106 ? -14.316 -0.203 -10.182 1.00 95.88 106 HIS A C 1
ATOM 838 O O . HIS A 1 106 ? -13.289 0.401 -10.493 1.00 95.88 106 HIS A O 1
ATOM 844 N N . TYR A 1 107 ? -15.301 0.384 -9.507 1.00 96.62 107 TYR A N 1
ATOM 845 C CA . TYR A 1 107 ? -15.183 1.742 -8.987 1.00 96.62 107 TYR A CA 1
ATOM 846 C C . TYR A 1 107 ? -14.446 1.729 -7.642 1.00 96.62 107 TYR A C 1
ATOM 848 O O . TYR A 1 107 ? -14.796 0.926 -6.775 1.00 96.62 107 TYR A O 1
ATOM 856 N N . PRO A 1 108 ? -13.433 2.590 -7.451 1.00 98.00 108 PRO A N 1
ATOM 857 C CA . PRO A 1 108 ? -12.734 2.682 -6.181 1.00 98.00 108 PRO A CA 1
ATOM 858 C C . PRO A 1 108 ? -13.482 3.570 -5.186 1.00 98.00 108 PRO A C 1
ATOM 860 O O . PRO A 1 108 ? -14.136 4.536 -5.579 1.00 98.00 108 PRO A O 1
ATOM 863 N N . LEU A 1 109 ? -13.251 3.315 -3.902 1.00 98.12 109 LEU A N 1
ATOM 864 C CA . LEU A 1 109 ? -13.374 4.333 -2.864 1.00 98.12 109 LEU A CA 1
ATOM 865 C C . LEU A 1 109 ? -12.192 5.307 -2.979 1.00 98.12 109 LEU A C 1
ATOM 867 O O . LEU A 1 109 ? -11.061 4.901 -3.265 1.00 98.12 109 LEU A O 1
ATOM 871 N N . LEU A 1 110 ? -12.442 6.589 -2.757 1.00 98.00 110 LEU A N 1
ATOM 872 C CA . LEU A 1 110 ? -11.469 7.671 -2.781 1.00 98.00 110 LEU A CA 1
ATOM 873 C C . LEU A 1 110 ? -11.185 8.117 -1.345 1.00 98.00 110 LEU A C 1
ATOM 875 O O . LEU A 1 110 ? -11.930 8.895 -0.748 1.00 98.00 110 LEU A O 1
ATOM 879 N N . CYS A 1 111 ? -10.093 7.603 -0.787 1.00 97.81 111 CYS A N 1
ATOM 880 C CA . CYS A 1 111 ? -9.718 7.811 0.605 1.00 97.81 111 CYS A CA 1
ATOM 881 C C . CYS A 1 111 ? -8.506 8.739 0.730 1.00 97.81 111 CYS A C 1
ATOM 883 O O . CYS A 1 111 ? -7.607 8.752 -0.105 1.00 97.81 111 CYS A O 1
ATOM 885 N N . SER A 1 112 ? -8.432 9.461 1.837 1.00 96.31 112 SER A N 1
ATOM 886 C CA . SER A 1 112 ? -7.269 10.236 2.256 1.00 96.31 112 SER A CA 1
ATOM 887 C C . SER A 1 112 ? -6.210 9.312 2.854 1.00 96.31 112 SER A C 1
ATOM 889 O O . SER A 1 112 ? -6.550 8.359 3.556 1.00 96.31 112 SER A O 1
ATOM 891 N N . ALA A 1 113 ? -4.927 9.608 2.666 1.00 94.00 113 ALA A N 1
ATOM 892 C CA . ALA A 1 113 ? -3.833 8.889 3.318 1.00 94.00 113 ALA A CA 1
ATOM 893 C C . ALA A 1 113 ? -3.668 9.297 4.793 1.00 94.00 113 ALA A C 1
ATOM 895 O O . ALA A 1 113 ? -3.263 8.481 5.621 1.00 94.00 113 ALA A O 1
ATOM 896 N N . SER A 1 114 ? -4.032 10.536 5.136 1.00 91.56 114 SER A N 1
ATOM 897 C CA . SER A 1 114 ? -4.022 11.072 6.502 1.00 91.56 114 SER A CA 1
ATOM 898 C C . SER A 1 114 ? -5.429 11.319 7.053 1.00 91.56 114 SER A C 1
ATOM 900 O O . SER A 1 114 ? -6.384 11.517 6.302 1.00 91.56 114 SER A O 1
ATOM 902 N N . SER A 1 115 ? -5.542 11.358 8.382 1.00 89.62 115 SER A N 1
ATOM 903 C CA . SER A 1 115 ? -6.789 11.655 9.102 1.00 89.62 115 SER A CA 1
ATOM 904 C C . SER A 1 115 ? -7.277 13.100 8.935 1.00 89.62 115 SER A C 1
ATOM 906 O O . SER A 1 115 ? -8.416 13.402 9.279 1.00 89.62 115 SER A O 1
ATOM 908 N N . GLU A 1 116 ? -6.421 13.982 8.420 1.00 88.81 116 GLU A N 1
AT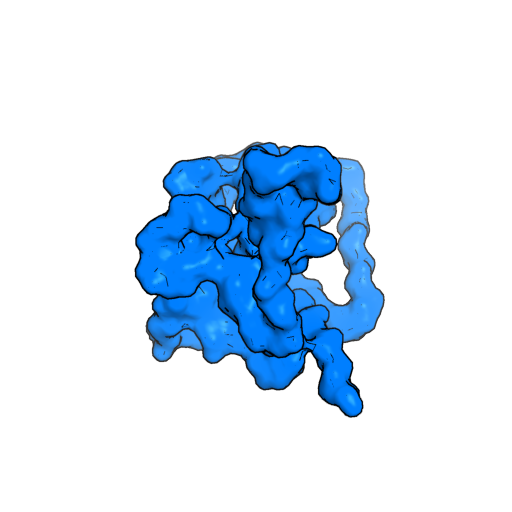OM 909 C CA . GLU A 1 116 ? -6.703 15.395 8.141 1.00 88.81 116 GLU A CA 1
ATOM 910 C C . GLU A 1 116 ? -7.253 15.618 6.724 1.00 88.81 116 GLU A C 1
ATOM 912 O O . GLU A 1 116 ? -7.695 16.720 6.398 1.00 88.81 116 GLU A O 1
ATOM 917 N N . GLY A 1 117 ? -7.191 14.599 5.859 1.00 87.31 117 GLY A N 1
ATOM 918 C CA . GLY A 1 117 ? -7.671 14.706 4.488 1.00 87.31 117 GLY A CA 1
ATOM 919 C C . GLY A 1 117 ? -9.196 14.778 4.384 1.00 87.31 117 GLY A C 1
ATOM 920 O O . GLY A 1 117 ? -9.927 14.432 5.310 1.00 87.31 117 GLY A O 1
ATOM 921 N N . GLN A 1 118 ? -9.664 15.260 3.232 1.00 91.31 118 GLN A N 1
ATOM 922 C CA . GLN A 1 118 ? -11.077 15.556 2.961 1.00 91.31 118 GLN A CA 1
ATOM 923 C C . GLN A 1 118 ? -11.616 14.780 1.750 1.00 91.31 118 GLN A C 1
ATOM 925 O O . GLN A 1 118 ? -12.608 15.181 1.146 1.00 91.31 118 GLN A O 1
ATOM 930 N N . GLU A 1 119 ? -10.947 13.689 1.373 1.00 95.81 119 GLU A N 1
ATOM 931 C CA . GLU A 1 119 ? -11.426 12.805 0.307 1.00 95.81 119 GLU A CA 1
ATOM 932 C C . GLU A 1 119 ? -12.790 12.190 0.689 1.00 95.81 119 GLU A C 1
ATOM 93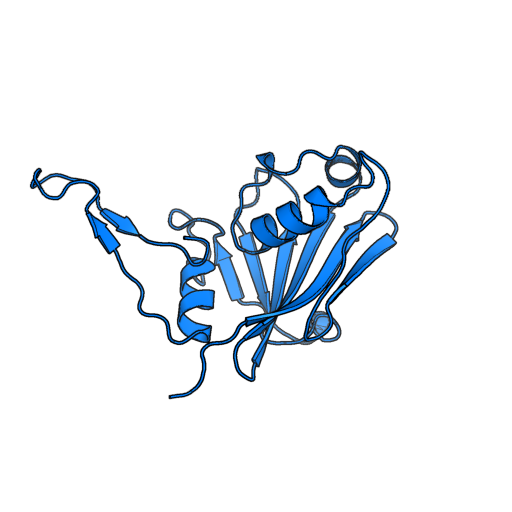4 O O . GLU A 1 119 ? -13.053 11.969 1.879 1.00 95.81 119 GLU A O 1
ATOM 939 N N . PRO A 1 120 ? -13.678 11.927 -0.287 1.00 96.00 120 PRO A N 1
ATOM 940 C CA . PRO A 1 120 ? -15.099 11.687 -0.028 1.00 96.00 120 PRO A CA 1
ATOM 941 C C . PRO A 1 120 ? -15.379 10.410 0.773 1.00 96.00 120 PRO A C 1
ATOM 943 O O . PRO A 1 120 ? -16.350 10.382 1.526 1.00 96.00 120 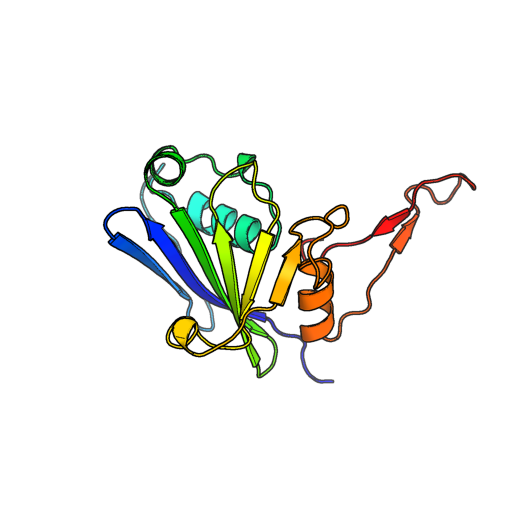PRO A O 1
ATOM 946 N N . ASP A 1 121 ? -14.518 9.394 0.673 1.00 96.62 121 ASP A N 1
ATOM 947 C CA . ASP A 1 121 ? -14.656 8.133 1.412 1.00 96.62 121 ASP A CA 1
ATOM 948 C C . ASP A 1 121 ? -13.818 8.106 2.705 1.00 96.62 121 ASP A C 1
ATOM 950 O O . ASP A 1 121 ? -13.560 7.053 3.290 1.00 96.62 121 ASP A O 1
ATOM 954 N N . GLY A 1 122 ? -13.390 9.276 3.189 1.00 94.81 122 GLY A N 1
ATOM 955 C CA . GLY A 1 122 ? -12.748 9.433 4.492 1.00 94.81 122 GLY A CA 1
ATOM 956 C C . GLY A 1 122 ? -11.270 9.044 4.496 1.00 94.81 122 GLY A C 1
ATOM 957 O O . GLY A 1 122 ? -10.538 9.344 3.559 1.00 94.81 122 GLY A O 1
ATOM 958 N N . TRP A 1 123 ? -10.793 8.432 5.583 1.00 95.31 123 TRP A N 1
ATOM 959 C CA . TRP A 1 123 ? -9.378 8.103 5.798 1.00 95.31 123 TRP A CA 1
ATOM 960 C C . TRP A 1 123 ? -9.103 6.616 5.543 1.00 95.31 123 TRP A C 1
ATOM 962 O O . TRP A 1 123 ? -9.791 5.761 6.094 1.00 95.31 123 TRP A O 1
ATOM 972 N N . VAL A 1 124 ? -8.056 6.287 4.777 1.00 96.38 124 VAL A N 1
ATOM 973 C CA . VAL A 1 124 ? -7.712 4.898 4.405 1.00 96.38 124 VAL A CA 1
ATOM 974 C C . VAL A 1 124 ? -7.548 3.986 5.620 1.00 96.38 124 VAL A C 1
ATOM 976 O O . VAL A 1 124 ? -7.960 2.830 5.598 1.00 96.38 124 VAL A O 1
ATOM 979 N N . SER A 1 125 ? -6.994 4.511 6.714 1.00 95.31 125 SER A N 1
ATOM 980 C CA . SER A 1 125 ? -6.793 3.729 7.928 1.00 95.31 125 SER A CA 1
ATOM 981 C C . SER A 1 125 ? -8.113 3.278 8.539 1.00 95.31 125 SER A C 1
ATOM 983 O O . SER A 1 125 ? -8.179 2.189 9.095 1.00 95.31 125 SER A O 1
ATOM 985 N N . ASP A 1 126 ? -9.159 4.100 8.456 1.00 94.38 126 ASP A N 1
ATOM 986 C CA . ASP A 1 126 ? -10.469 3.728 8.979 1.00 94.38 126 ASP A CA 1
ATOM 987 C C . ASP A 1 126 ? -11.063 2.564 8.195 1.00 94.38 126 ASP A C 1
ATOM 989 O O . ASP A 1 126 ? -11.598 1.640 8.800 1.00 94.38 126 ASP A O 1
ATOM 993 N N . ILE A 1 127 ? -10.906 2.598 6.872 1.00 94.12 127 ILE A N 1
ATOM 994 C CA . ILE A 1 127 ? -11.354 1.545 5.962 1.00 94.12 127 ILE A CA 1
ATOM 995 C C . ILE A 1 127 ? -10.611 0.230 6.240 1.00 94.12 127 ILE A C 1
ATOM 997 O O . ILE A 1 127 ? -11.233 -0.825 6.345 1.00 94.12 127 ILE A O 1
ATOM 1001 N N . LEU A 1 128 ? -9.286 0.276 6.414 1.00 94.94 128 LEU A N 1
ATOM 1002 C CA . LEU A 1 128 ? -8.489 -0.917 6.728 1.00 94.94 128 LEU A CA 1
ATOM 1003 C C . LEU A 1 128 ? -8.861 -1.523 8.088 1.00 94.94 128 LEU A C 1
ATOM 1005 O O . LEU A 1 128 ? -9.001 -2.743 8.192 1.00 94.94 128 LEU A O 1
ATOM 1009 N N . LEU A 1 129 ? -9.063 -0.687 9.112 1.00 93.69 129 LEU A N 1
ATOM 1010 C CA . LEU A 1 129 ? -9.517 -1.134 10.431 1.00 93.69 129 LEU A CA 1
ATOM 1011 C C . LEU A 1 129 ? -10.915 -1.768 10.363 1.00 93.69 129 LEU A C 1
ATOM 1013 O O . LEU A 1 129 ? -11.121 -2.819 10.968 1.00 93.69 129 LEU A O 1
ATOM 1017 N N . ASP A 1 130 ? -11.836 -1.203 9.573 1.00 92.88 130 ASP A N 1
ATOM 1018 C CA . ASP A 1 130 ? -13.167 -1.785 9.351 1.00 92.88 130 ASP A CA 1
ATOM 1019 C C . ASP A 1 130 ? -13.080 -3.165 8.679 1.00 92.88 130 ASP A C 1
ATOM 1021 O O . ASP A 1 130 ? -13.730 -4.110 9.126 1.00 92.88 130 ASP A O 1
ATOM 1025 N N . TYR A 1 131 ? -12.243 -3.333 7.644 1.00 92.00 131 TYR A N 1
ATOM 1026 C CA . TYR A 1 131 ? -12.055 -4.644 7.003 1.00 92.00 131 TYR A CA 1
ATOM 1027 C C . TYR A 1 131 ? -11.467 -5.699 7.945 1.00 92.00 131 TYR A C 1
ATOM 1029 O O . TYR A 1 131 ? -11.730 -6.895 7.773 1.00 92.00 131 TYR A O 1
ATOM 1037 N N . LEU A 1 132 ? -10.661 -5.269 8.915 1.00 91.62 132 LEU A N 1
ATOM 1038 C CA . LEU A 1 132 ? -10.044 -6.129 9.920 1.00 91.62 132 LEU A CA 1
ATOM 1039 C C . LEU A 1 132 ? -10.936 -6.382 11.137 1.00 91.62 132 LEU A C 1
ATOM 1041 O O . LEU A 1 132 ? -10.553 -7.201 11.968 1.00 91.62 132 LEU A O 1
ATOM 1045 N N . ASP A 1 133 ? -12.099 -5.729 11.227 1.00 90.06 133 ASP A N 1
ATOM 1046 C CA . ASP A 1 133 ? -12.971 -5.752 12.407 1.00 90.06 133 ASP A CA 1
ATOM 1047 C C . ASP A 1 133 ? -12.239 -5.254 13.674 1.00 90.06 133 ASP A C 1
ATOM 1049 O O . ASP A 1 133 ? -12.386 -5.788 14.775 1.00 90.06 133 ASP A O 1
ATOM 1053 N N . ILE A 1 134 ? -11.384 -4.234 13.507 1.00 90.19 134 ILE A N 1
ATOM 1054 C CA . ILE A 1 134 ? -10.632 -3.595 14.592 1.00 90.19 134 ILE A CA 1
ATOM 1055 C C . ILE A 1 134 ? -11.324 -2.278 14.979 1.00 90.19 134 ILE A C 1
ATOM 1057 O O . ILE A 1 134 ? -11.504 -1.400 14.132 1.00 90.19 134 ILE A O 1
ATOM 1061 N N . PRO A 1 135 ? -11.671 -2.075 16.265 1.00 87.94 135 PRO A N 1
ATOM 1062 C CA . PRO A 1 135 ? -12.268 -0.826 16.722 1.00 87.94 135 PRO A CA 1
ATOM 1063 C C . PRO A 1 135 ? -11.365 0.393 16.491 1.00 87.94 135 PRO A C 1
ATOM 1065 O O . PRO A 1 135 ? -10.177 0.387 16.808 1.00 87.94 135 PRO A O 1
ATOM 1068 N N . LYS A 1 136 ? -11.962 1.492 16.023 1.00 90.00 136 LYS A N 1
ATOM 1069 C CA . LYS A 1 136 ? -11.288 2.786 15.845 1.00 90.00 136 LYS A CA 1
ATOM 1070 C C . LYS A 1 136 ? -11.115 3.479 17.198 1.00 90.00 136 LYS A C 1
ATOM 1072 O O . LYS A 1 136 ? -12.097 3.890 17.815 1.00 90.00 136 LYS A O 1
ATOM 1077 N N . VAL A 1 137 ? -9.873 3.649 17.652 1.00 82.88 137 VAL A N 1
ATOM 1078 C CA . VAL A 1 137 ? -9.553 4.227 18.970 1.00 82.88 137 VAL A CA 1
ATOM 1079 C C . VAL A 1 137 ? -8.941 5.625 18.836 1.00 82.88 137 VAL A C 1
ATOM 1081 O O . VAL A 1 137 ? -8.108 5.889 17.968 1.00 82.88 137 VAL A O 1
ATOM 1084 N N . LYS A 1 138 ? -9.339 6.534 19.733 1.00 78.56 138 LYS A N 1
ATOM 1085 C CA . LYS A 1 138 ? -8.668 7.822 19.959 1.00 78.56 138 LYS A CA 1
ATOM 1086 C C . LYS A 1 138 ? -7.947 7.781 21.303 1.00 78.56 138 LYS A C 1
ATOM 1088 O O . LYS A 1 138 ? -8.562 7.474 22.321 1.00 78.56 138 LYS A O 1
ATOM 1093 N N . LEU A 1 139 ? -6.660 8.108 21.308 1.00 73.62 139 LEU A N 1
ATOM 1094 C CA . LEU A 1 139 ? -5.833 8.198 22.507 1.00 73.62 139 LEU A CA 1
ATOM 1095 C C . LEU A 1 139 ? -5.635 9.663 22.896 1.00 73.62 139 LEU A C 1
ATOM 1097 O O . LEU A 1 139 ? -5.311 10.495 22.053 1.00 73.62 139 LEU A O 1
ATOM 1101 N N . LYS A 1 140 ? -5.788 9.990 24.182 1.00 70.38 140 LYS A N 1
ATOM 1102 C CA . LYS A 1 140 ? -5.329 11.285 24.708 1.00 70.38 140 LYS A CA 1
ATOM 1103 C C . LYS A 1 140 ? -3.803 11.289 24.776 1.00 70.38 140 LYS A C 1
ATOM 1105 O O . LYS A 1 140 ? -3.217 10.351 25.314 1.00 70.38 140 LYS A O 1
ATOM 1110 N N . GLN A 1 141 ? -3.167 12.358 24.298 1.00 62.28 141 GLN A N 1
ATOM 1111 C CA . GLN A 1 141 ? -1.705 12.493 24.336 1.00 62.28 141 GLN A CA 1
ATOM 1112 C C . GLN A 1 141 ? -1.143 12.629 25.761 1.00 62.28 141 GLN A C 1
ATOM 1114 O O . GLN A 1 141 ? 0.019 12.309 25.993 1.00 62.28 141 GLN A O 1
ATOM 1119 N N . SER A 1 142 ? -1.942 13.073 26.738 1.00 63.91 142 SER A N 1
ATOM 1120 C CA . SER A 1 142 ? -1.543 13.094 28.147 1.00 63.91 142 SER A CA 1
ATOM 1121 C C . SER A 1 142 ? -2.653 12.563 29.042 1.00 63.91 142 SER A C 1
ATOM 1123 O O . SER A 1 142 ? -3.809 12.962 28.929 1.00 63.91 142 SER A O 1
ATOM 1125 N N . LYS A 1 143 ? -2.285 11.695 29.988 1.00 57.69 143 LYS A N 1
ATOM 1126 C CA . LYS A 1 143 ? -3.196 11.212 31.037 1.00 57.69 143 LYS A CA 1
ATOM 1127 C C . LYS A 1 143 ? -3.508 12.277 32.096 1.00 57.69 143 LYS A C 1
ATOM 1129 O O . LYS A 1 143 ? -4.482 12.123 32.818 1.00 57.69 143 LYS A O 1
ATOM 1134 N N . TYR A 1 144 ? -2.682 13.322 32.196 1.00 57.78 144 TYR A N 1
ATOM 1135 C CA . TYR A 1 144 ? -2.674 14.262 33.325 1.00 57.78 144 TYR A CA 1
ATOM 1136 C C . TYR A 1 144 ? -3.105 15.691 32.966 1.00 57.78 144 TYR A C 1
ATOM 1138 O O . TYR A 1 144 ? -3.245 16.515 33.862 1.00 57.78 144 TYR A O 1
ATOM 1146 N N . LYS A 1 145 ? -3.279 16.015 31.676 1.00 55.53 145 LYS A N 1
ATOM 1147 C CA . LYS A 1 145 ? -3.752 17.336 31.230 1.00 55.53 145 LYS A CA 1
ATOM 1148 C C . LYS A 1 145 ? -5.143 17.211 30.617 1.00 55.53 145 LYS A C 1
ATOM 1150 O O . LYS A 1 145 ? -5.301 16.492 29.625 1.00 55.53 145 LYS A O 1
ATOM 1155 N N . ASP A 1 146 ? -6.106 17.935 31.184 1.00 57.28 146 ASP A N 1
ATOM 1156 C CA . ASP A 1 146 ? -7.499 17.930 30.721 1.00 57.28 146 ASP A CA 1
ATOM 1157 C C . ASP A 1 146 ? -7.635 18.432 29.273 1.00 57.28 146 ASP A C 1
ATOM 1159 O O . ASP A 1 146 ? -8.345 17.799 28.492 1.00 57.28 146 ASP A O 1
ATOM 1163 N N . ASP A 1 147 ? -6.831 19.429 28.876 1.00 56.81 147 ASP A N 1
ATOM 1164 C CA . ASP A 1 147 ? -6.773 20.004 27.516 1.00 56.81 147 ASP A CA 1
ATOM 1165 C C . ASP A 1 147 ? -5.774 19.305 26.570 1.00 56.81 147 ASP A C 1
ATOM 1167 O O . ASP A 1 147 ? -5.202 19.917 25.665 1.00 56.81 147 ASP A O 1
ATOM 1171 N N . SER A 1 148 ? -5.481 18.019 26.777 1.00 58.38 148 SER A N 1
ATOM 1172 C CA . SER A 1 148 ? -4.582 17.306 25.861 1.00 58.38 148 SER A CA 1
ATOM 1173 C C . SER A 1 148 ? -5.275 16.919 24.552 1.00 58.38 148 SER A C 1
ATOM 1175 O O . SER A 1 148 ? -6.350 16.317 24.549 1.00 58.38 148 SER A O 1
ATOM 1177 N N . ASN A 1 149 ? -4.617 17.217 23.427 1.00 62.16 149 ASN A N 1
ATOM 1178 C CA . ASN A 1 149 ? -5.058 16.777 22.106 1.00 62.16 149 ASN A CA 1
ATOM 1179 C C . ASN A 1 149 ? -5.207 15.246 22.065 1.00 62.16 149 ASN A C 1
ATOM 1181 O O . ASN A 1 149 ? -4.377 14.503 22.599 1.00 62.16 149 ASN A O 1
ATOM 1185 N N . SER A 1 150 ? -6.275 14.766 21.423 1.00 65.06 150 SER A N 1
ATOM 1186 C CA . SER A 1 150 ? -6.464 13.338 21.159 1.00 65.06 150 SER A CA 1
ATOM 1187 C C . SER A 1 150 ? -5.910 12.982 19.782 1.00 65.06 150 SER A C 1
ATOM 1189 O O . SER A 1 150 ? -6.371 13.546 18.789 1.00 65.06 150 SER A O 1
ATOM 1191 N N . SER A 1 151 ? -4.981 12.031 19.697 1.00 70.44 151 SER A N 1
ATOM 1192 C CA . SER A 1 151 ? -4.557 11.443 18.426 1.00 70.44 151 SER A CA 1
ATOM 1193 C C . SER A 1 151 ? -5.371 10.187 18.125 1.00 70.44 151 SER A C 1
ATOM 1195 O O . SER A 1 151 ? -5.635 9.360 19.000 1.00 70.44 151 SER A O 1
ATOM 1197 N N . ARG A 1 152 ? -5.797 10.042 16.874 1.00 80.00 152 ARG A N 1
ATOM 1198 C CA . ARG A 1 152 ? -6.439 8.818 16.396 1.00 80.00 152 ARG A CA 1
ATOM 1199 C C . ARG A 1 152 ? -5.353 7.819 16.011 1.00 80.00 152 ARG A C 1
ATOM 1201 O O . ARG A 1 152 ? -4.437 8.211 15.297 1.00 80.00 152 ARG A O 1
ATOM 1208 N N . LEU A 1 153 ? -5.455 6.582 16.490 1.00 84.00 153 LEU A N 1
ATOM 1209 C CA . LEU A 1 153 ? -4.543 5.518 16.066 1.00 84.00 153 LEU A CA 1
ATOM 1210 C C . LEU A 1 153 ? -4.821 5.163 14.608 1.00 84.00 153 LEU A C 1
ATOM 1212 O O . LEU A 1 153 ? -5.984 5.061 14.203 1.00 84.00 153 LEU A O 1
ATOM 1216 N N . SER A 1 154 ? -3.752 5.010 13.838 1.00 88.81 154 SER A N 1
ATOM 1217 C CA . SER A 1 154 ? -3.806 4.504 12.478 1.00 88.81 154 SER A CA 1
ATOM 1218 C C . SER A 1 154 ? -3.623 2.989 12.446 1.00 88.81 154 SER A C 1
ATOM 1220 O O . SER A 1 154 ? -3.186 2.375 13.407 1.00 88.81 154 SER A O 1
ATOM 1222 N N . PHE A 1 155 ? -3.921 2.382 11.304 1.00 89.69 155 PHE A N 1
ATOM 1223 C CA . PHE A 1 155 ? -3.661 0.983 10.993 1.00 89.69 155 PHE A CA 1
ATOM 1224 C C . PHE A 1 155 ? -2.157 0.656 11.014 1.00 89.69 155 PHE A C 1
ATOM 1226 O O . PHE A 1 155 ? -1.774 -0.504 11.133 1.00 89.69 155 PHE A O 1
ATOM 1233 N N . ARG A 1 156 ? -1.310 1.681 10.866 1.00 90.69 156 ARG A N 1
ATOM 1234 C CA . ARG A 1 156 ? 0.149 1.559 10.868 1.00 90.69 156 ARG A CA 1
ATOM 1235 C C . ARG A 1 156 ? 0.746 1.612 12.282 1.00 90.69 156 ARG A C 1
ATOM 1237 O O . ARG A 1 156 ? 1.932 1.321 12.410 1.00 90.69 156 ARG A O 1
ATOM 1244 N N . ASP A 1 157 ? -0.048 1.996 13.290 1.00 84.12 157 ASP A N 1
ATOM 1245 C CA . ASP A 1 157 ? 0.341 2.058 14.710 1.00 84.12 157 ASP A CA 1
ATOM 1246 C C . ASP A 1 157 ? -0.011 0.755 15.448 1.00 84.12 157 ASP A C 1
ATOM 1248 O O . ASP A 1 157 ? 0.805 0.323 16.295 1.00 84.12 157 ASP A O 1
#